Protein AF-A0A200JBS9-F1 (afdb_monomer_lite)

Secondary structure (DSSP, 8-state):
--EEEEEESS---STT-HHHHHHHHHS-TTSEEEEEEEE-GGGSPTT-THHHHHHHHHHHHHHHHHHTT--EEEEES-HHHHHHHHHHH---EEEEEEEE--SHHHHHHHHHHHHHHHHTT-EEEEEE-------

Organism: NCBI:txid1834192

Structure (mmCIF, N/CA/C/O backbone):
data_AF-A0A200JBS9-F1
#
_entry.id   AF-A0A200JBS9-F1
#
loop_
_atom_site.group_PDB
_atom_site.id
_atom_site.type_symbol
_atom_site.label_atom_id
_atom_site.label_alt_id
_atom_site.label_comp_id
_atom_site.label_asym_id
_atom_site.label_entity_id
_atom_site.label_seq_id
_atom_site.pdbx_PDB_ins_code
_atom_site.Cartn_x
_atom_site.Cartn_y
_atom_site.Cartn_z
_atom_site.occupancy
_atom_site.B_iso_or_equiv
_atom_site.auth_seq_id
_atom_site.auth_comp_id
_atom_site.auth_asym_id
_atom_site.auth_atom_id
_atom_site.pdbx_PDB_model_num
ATOM 1 N N . MET A 1 1 ? -9.789 -3.977 18.388 1.00 62.03 1 MET A N 1
ATOM 2 C CA . MET A 1 1 ? -9.679 -2.725 17.613 1.00 62.03 1 MET A CA 1
ATOM 3 C C . MET A 1 1 ? -9.737 -3.117 16.149 1.00 62.03 1 MET A C 1
ATOM 5 O O . MET A 1 1 ? -9.215 -4.177 15.832 1.00 62.03 1 MET A O 1
ATOM 9 N N . SER A 1 2 ? -10.449 -2.369 15.305 1.00 83.19 2 SER A N 1
ATOM 10 C CA . SER A 1 2 ? -10.473 -2.656 13.863 1.00 83.19 2 SER A CA 1
ATOM 11 C C . SER A 1 2 ? -9.164 -2.177 13.242 1.00 83.19 2 SER A C 1
ATOM 13 O O . SER A 1 2 ? -8.608 -1.173 13.694 1.00 83.19 2 SER A O 1
ATOM 15 N N . LYS A 1 3 ? -8.662 -2.906 12.245 1.00 90.00 3 LYS A N 1
ATOM 16 C CA . LYS A 1 3 ? -7.445 -2.542 11.517 1.00 90.00 3 LYS A CA 1
ATOM 17 C C . LYS A 1 3 ? -7.786 -2.078 10.106 1.00 90.00 3 LYS A C 1
ATOM 19 O O . LYS A 1 3 ? -8.581 -2.720 9.410 1.00 90.00 3 LYS A O 1
ATOM 24 N N . THR A 1 4 ? -7.115 -1.022 9.668 1.00 93.69 4 THR A N 1
ATOM 25 C CA . THR A 1 4 ? -7.245 -0.476 8.317 1.00 93.69 4 THR A CA 1
ATOM 26 C C . THR A 1 4 ? -5.897 -0.529 7.613 1.00 93.69 4 THR A C 1
ATOM 28 O O . THR A 1 4 ? -4.865 -0.153 8.170 1.00 93.69 4 THR A O 1
ATOM 31 N N . ILE A 1 5 ? -5.894 -1.034 6.380 1.00 94.75 5 ILE A N 1
ATOM 32 C CA . ILE A 1 5 ? -4.679 -1.189 5.582 1.00 94.75 5 ILE A CA 1
ATOM 33 C C . ILE A 1 5 ? -4.557 -0.049 4.577 1.00 94.75 5 ILE A C 1
ATOM 35 O O . ILE A 1 5 ? -5.453 0.169 3.764 1.00 94.75 5 ILE A O 1
ATOM 39 N N . MET A 1 6 ? -3.398 0.601 4.556 1.00 95.19 6 MET A N 1
ATOM 40 C CA . MET A 1 6 ? -2.960 1.420 3.430 1.00 95.19 6 MET A CA 1
ATOM 41 C C . MET A 1 6 ? -2.037 0.603 2.528 1.00 95.19 6 MET A C 1
ATOM 43 O O . MET A 1 6 ? -0.985 0.142 2.972 1.00 95.19 6 MET A O 1
ATOM 47 N N . TRP A 1 7 ? -2.390 0.453 1.252 1.00 95.31 7 TRP A N 1
ATOM 48 C CA . TRP A 1 7 ? -1.610 -0.321 0.289 1.00 95.31 7 TRP A CA 1
ATOM 49 C C . TRP A 1 7 ? -0.876 0.570 -0.730 1.00 95.31 7 TRP A C 1
ATOM 51 O O . TRP A 1 7 ? -1.436 1.039 -1.725 1.00 95.31 7 TRP A O 1
ATOM 61 N N . PHE A 1 8 ? 0.425 0.754 -0.497 1.00 92.62 8 PHE A N 1
ATOM 62 C CA . PHE A 1 8 ? 1.381 1.434 -1.373 1.00 92.62 8 PHE A CA 1
ATOM 63 C C . PHE A 1 8 ? 2.052 0.470 -2.362 1.00 92.62 8 PHE A C 1
ATOM 65 O O . PHE A 1 8 ? 2.256 -0.710 -2.067 1.00 92.62 8 PHE A O 1
ATOM 72 N N . ARG A 1 9 ? 2.401 0.972 -3.561 1.00 86.81 9 ARG A N 1
ATOM 73 C CA . ARG A 1 9 ? 3.015 0.159 -4.642 1.00 86.81 9 ARG A CA 1
ATOM 74 C C . ARG A 1 9 ? 3.980 0.928 -5.554 1.00 86.81 9 ARG A C 1
ATOM 76 O O . ARG A 1 9 ? 4.980 0.374 -5.987 1.00 86.81 9 ARG A O 1
ATOM 83 N N . LYS A 1 10 ? 3.643 2.172 -5.922 1.00 76.12 10 LYS A N 1
ATOM 84 C CA . LYS A 1 10 ? 4.422 3.009 -6.862 1.00 76.12 10 LYS A CA 1
ATOM 85 C C . LYS A 1 10 ? 4.528 4.459 -6.401 1.00 76.12 10 LYS A C 1
ATOM 87 O O . LYS A 1 10 ? 5.613 5.022 -6.462 1.00 76.12 10 LYS A O 1
ATOM 92 N N . ASP A 1 11 ? 3.428 5.040 -5.920 1.00 70.50 11 ASP A N 1
ATOM 93 C CA . ASP A 1 11 ? 3.438 6.396 -5.370 1.00 70.50 11 ASP A CA 1
ATOM 94 C C . ASP A 1 11 ? 4.135 6.423 -4.015 1.00 70.50 11 ASP A C 1
ATOM 96 O O . ASP A 1 11 ? 3.561 6.080 -2.985 1.00 70.50 11 ASP A O 1
ATOM 100 N N . LEU A 1 12 ? 5.400 6.831 -4.054 1.00 78.12 12 LEU A N 1
ATOM 101 C CA . LEU A 1 12 ? 6.284 7.030 -2.907 1.00 78.12 12 LEU A CA 1
ATOM 102 C C . LEU A 1 12 ? 6.221 8.478 -2.395 1.00 78.12 12 LEU A C 1
ATOM 104 O O . LEU A 1 12 ? 7.210 9.028 -1.916 1.00 78.12 12 LEU A O 1
ATOM 108 N N . ARG A 1 13 ? 5.058 9.110 -2.553 1.00 79.62 13 ARG A N 1
ATOM 109 C CA . ARG A 1 13 ? 4.748 10.462 -2.086 1.00 79.62 13 ARG A CA 1
ATOM 110 C C . ARG A 1 13 ? 3.704 10.326 -0.992 1.00 79.62 13 ARG A C 1
ATOM 112 O O . ARG A 1 13 ? 2.742 9.586 -1.177 1.00 79.62 13 ARG A O 1
ATOM 119 N N . LEU A 1 14 ? 3.915 10.992 0.138 1.00 77.25 14 LEU A N 1
ATOM 120 C CA . LEU A 1 14 ? 2.973 10.948 1.254 1.00 77.25 14 LEU A CA 1
ATOM 121 C C . LEU A 1 14 ? 1.981 12.111 1.205 1.00 77.25 14 LEU A C 1
ATOM 123 O O . LEU A 1 14 ? 0.784 11.900 1.365 1.00 77.25 14 LEU A O 1
ATOM 127 N N . ASP A 1 15 ? 2.489 13.316 0.939 1.00 74.75 15 ASP A N 1
ATOM 128 C CA . ASP A 1 15 ? 1.711 14.562 0.986 1.00 74.75 15 ASP A CA 1
ATOM 129 C C . ASP A 1 15 ? 0.806 14.763 -0.243 1.00 74.75 15 ASP A C 1
ATOM 131 O O . ASP A 1 15 ? -0.094 15.593 -0.227 1.00 74.75 15 ASP A O 1
ATOM 135 N N . ASP A 1 16 ? 1.031 13.980 -1.298 1.00 81.94 16 ASP A N 1
ATOM 136 C CA . ASP A 1 16 ? 0.274 14.003 -2.553 1.00 81.94 16 ASP A CA 1
ATOM 137 C C . ASP A 1 16 ? -0.221 12.588 -2.881 1.00 81.94 16 ASP A C 1
ATOM 139 O O . ASP A 1 16 ? 0.082 12.007 -3.920 1.00 81.94 16 ASP A O 1
ATOM 143 N N . ASN A 1 17 ? -0.880 11.965 -1.901 1.00 86.19 17 ASN A N 1
ATOM 144 C CA . ASN A 1 17 ? -1.440 10.627 -2.031 1.00 86.19 17 ASN A CA 1
ATOM 145 C C . ASN A 1 17 ? -2.907 10.642 -1.623 1.00 86.19 17 ASN A C 1
ATOM 147 O O . ASN A 1 17 ? -3.235 10.588 -0.438 1.00 86.19 17 ASN A O 1
ATOM 151 N N . THR A 1 18 ? -3.791 10.709 -2.619 1.00 90.38 18 THR A N 1
ATOM 152 C CA . THR A 1 18 ? -5.235 10.840 -2.402 1.00 90.38 18 THR A CA 1
ATOM 153 C C . THR A 1 18 ? -5.791 9.742 -1.499 1.00 90.38 18 THR A C 1
ATOM 155 O O . THR A 1 18 ? -6.522 10.048 -0.564 1.00 90.38 18 THR A O 1
ATOM 158 N N . ALA A 1 19 ? -5.420 8.475 -1.712 1.00 91.50 19 ALA A N 1
ATOM 159 C CA . ALA A 1 19 ? -5.890 7.384 -0.863 1.00 91.50 19 ALA A CA 1
ATOM 160 C C . ALA A 1 19 ? -5.387 7.489 0.579 1.00 91.50 19 ALA A C 1
ATOM 162 O O . ALA A 1 19 ? -6.144 7.185 1.496 1.00 91.50 19 ALA A O 1
ATOM 163 N N . PHE A 1 20 ? -4.147 7.936 0.791 1.00 91.00 20 PHE A N 1
ATOM 164 C CA . PHE A 1 20 ? -3.615 8.129 2.137 1.00 91.00 20 PHE A CA 1
ATOM 165 C C . PHE A 1 20 ? -4.284 9.303 2.860 1.00 91.00 20 PHE A C 1
ATOM 167 O O . PHE A 1 20 ? -4.652 9.173 4.022 1.00 91.00 20 PHE A O 1
ATOM 174 N N . ILE A 1 21 ? -4.506 10.422 2.165 1.00 90.25 21 ILE A N 1
ATOM 175 C CA . ILE A 1 21 ? -5.230 11.582 2.705 1.00 90.25 21 ILE A CA 1
ATOM 176 C C . ILE A 1 21 ? -6.654 11.172 3.097 1.00 90.25 21 ILE A C 1
ATOM 178 O O . ILE A 1 21 ? -7.070 11.391 4.230 1.00 90.25 21 ILE A O 1
ATOM 182 N N . GLN A 1 22 ? -7.368 10.493 2.195 1.00 91.75 22 GLN A N 1
ATOM 183 C CA . GLN A 1 22 ? -8.717 9.993 2.463 1.00 91.75 22 GLN A CA 1
ATOM 184 C C . GLN A 1 22 ? -8.744 8.977 3.606 1.00 91.75 22 GLN A C 1
ATOM 186 O O . GLN A 1 22 ? -9.674 8.984 4.407 1.00 91.75 22 GLN A O 1
ATOM 191 N N . LEU A 1 23 ? -7.717 8.134 3.727 1.00 92.00 23 LEU A N 1
ATOM 192 C CA . LEU A 1 23 ? -7.576 7.235 4.866 1.00 92.00 23 LEU A CA 1
ATOM 193 C C . LEU A 1 23 ? -7.474 8.020 6.174 1.00 92.00 23 LEU A C 1
ATOM 195 O O . LEU A 1 23 ? -8.193 7.699 7.114 1.00 92.00 23 LEU A O 1
ATOM 199 N N . LEU A 1 24 ? -6.615 9.039 6.248 1.00 89.00 24 LEU A N 1
ATOM 200 C CA . LEU A 1 24 ? -6.438 9.832 7.469 1.00 89.00 24 LEU A CA 1
ATOM 201 C C . LEU A 1 24 ? -7.711 10.599 7.855 1.00 89.00 24 LEU A C 1
ATOM 203 O O . LEU A 1 24 ? -7.972 10.779 9.040 1.00 89.00 24 LEU A O 1
ATOM 207 N N . GLU A 1 25 ? -8.508 11.024 6.874 1.00 88.56 25 GLU A N 1
ATOM 208 C CA . GLU A 1 25 ? -9.784 11.715 7.100 1.00 88.56 25 GLU A CA 1
ATOM 209 C C . GLU A 1 25 ? -10.911 10.773 7.552 1.00 88.56 25 GLU A C 1
ATOM 211 O O . GLU A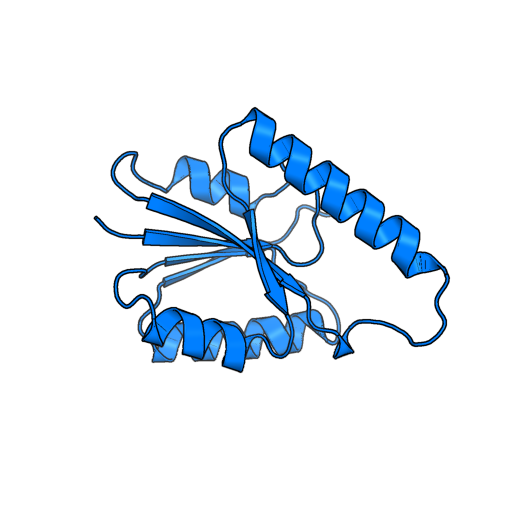 1 25 ? -11.771 11.171 8.337 1.00 88.56 25 GLU A O 1
ATOM 216 N N . GLN A 1 26 ? -10.932 9.536 7.047 1.00 87.50 26 GLN A N 1
ATOM 217 C CA . GLN A 1 26 ? -12.034 8.590 7.264 1.00 87.50 26 GLN A CA 1
ATOM 218 C C . GLN A 1 26 ? -11.780 7.599 8.407 1.00 87.50 26 GLN A C 1
ATOM 220 O O . GLN A 1 26 ? -12.727 6.999 8.916 1.00 87.50 26 GLN A O 1
ATOM 225 N N . THR A 1 27 ? -10.524 7.407 8.807 1.00 84.88 27 THR A N 1
ATOM 226 C CA . THR A 1 27 ? -10.151 6.442 9.847 1.00 84.88 27 THR A CA 1
ATOM 227 C C . THR A 1 27 ? -10.342 7.059 11.230 1.00 84.88 27 THR A C 1
ATOM 229 O O . THR A 1 27 ? -9.797 8.118 11.537 1.00 84.88 27 THR A O 1
ATOM 232 N N . ALA A 1 28 ? -11.104 6.390 12.096 1.00 80.38 28 ALA A N 1
ATOM 233 C CA . ALA A 1 28 ? -11.260 6.827 13.479 1.00 80.38 28 ALA A CA 1
ATOM 234 C C . ALA A 1 28 ? -9.943 6.671 14.259 1.00 80.38 28 ALA A C 1
ATOM 236 O O . ALA A 1 28 ? -9.202 5.716 14.051 1.00 80.38 28 ALA A O 1
ATOM 237 N N . ALA A 1 29 ? -9.695 7.539 15.246 1.00 78.31 29 ALA A N 1
ATOM 238 C CA . ALA A 1 29 ? -8.494 7.473 16.093 1.00 78.31 29 ALA A CA 1
ATOM 239 C C . ALA A 1 29 ? -8.342 6.153 16.887 1.00 78.31 29 ALA A C 1
ATOM 241 O O . ALA A 1 29 ? -7.292 5.892 17.468 1.00 78.31 29 ALA A O 1
ATOM 242 N N . THR A 1 30 ? -9.397 5.338 16.952 1.00 80.56 30 THR A N 1
ATOM 243 C CA . THR A 1 30 ? -9.425 4.025 17.611 1.00 80.56 30 THR A CA 1
ATOM 244 C C . THR A 1 30 ? -9.072 2.861 16.683 1.00 80.56 30 THR A C 1
ATOM 246 O O . THR A 1 30 ? -8.980 1.722 17.152 1.00 80.56 30 THR A O 1
ATOM 249 N N . GLU A 1 31 ? -8.911 3.112 15.383 1.00 82.81 31 GLU A N 1
ATOM 250 C CA . GLU A 1 31 ? -8.479 2.113 14.413 1.00 82.81 31 GLU A CA 1
ATOM 251 C C . GLU A 1 31 ? -6.961 2.110 14.270 1.00 82.81 31 GLU A C 1
ATOM 253 O O . GLU A 1 31 ? -6.304 3.149 14.236 1.00 82.81 31 GLU A O 1
ATOM 258 N N . GLU A 1 32 ? -6.398 0.911 14.169 1.00 87.69 32 GLU A N 1
ATOM 259 C CA . GLU A 1 32 ? -4.969 0.741 13.949 1.00 87.69 32 GLU A CA 1
ATOM 260 C C . GLU A 1 32 ? -4.675 0.778 12.444 1.00 87.69 32 GLU A C 1
ATOM 262 O O . GLU A 1 32 ? -5.236 0.005 11.660 1.00 87.69 32 GLU A O 1
ATOM 267 N N . LEU A 1 33 ? -3.781 1.683 12.046 1.00 89.75 33 LEU A N 1
ATOM 268 C CA . LEU A 1 33 ? -3.349 1.854 10.666 1.00 89.75 33 LEU A CA 1
ATOM 269 C C . LEU A 1 33 ? -2.127 0.983 10.364 1.00 89.75 33 LEU A C 1
ATOM 271 O O . LEU A 1 33 ? -1.067 1.155 10.963 1.00 89.75 33 LEU A O 1
ATOM 275 N N . ILE A 1 34 ? -2.250 0.110 9.365 1.00 91.44 34 ILE A N 1
ATOM 276 C CA . ILE A 1 34 ? -1.139 -0.684 8.837 1.00 91.44 34 ILE A CA 1
ATOM 277 C C . ILE A 1 34 ? -0.785 -0.191 7.436 1.00 91.44 34 ILE A C 1
ATOM 279 O O . ILE A 1 34 ? -1.525 -0.413 6.476 1.00 91.44 34 ILE A O 1
ATOM 283 N N . CYS A 1 35 ? 0.383 0.431 7.293 1.00 93.50 35 CYS A N 1
ATOM 284 C CA . CYS A 1 35 ? 0.914 0.806 5.987 1.00 93.50 35 CYS A CA 1
ATOM 285 C C . CYS A 1 35 ? 1.751 -0.329 5.398 1.00 93.50 35 CYS A C 1
ATOM 287 O O . CYS A 1 35 ? 2.715 -0.798 6.003 1.00 93.50 35 CYS A O 1
ATOM 289 N N . ILE A 1 36 ? 1.401 -0.750 4.185 1.00 94.75 36 ILE A N 1
ATOM 290 C CA . ILE A 1 36 ? 2.052 -1.842 3.465 1.00 94.75 36 ILE A CA 1
ATOM 291 C C . ILE A 1 36 ? 2.548 -1.334 2.121 1.00 94.75 36 ILE A C 1
ATOM 293 O O . ILE A 1 36 ? 1.767 -0.857 1.302 1.00 94.75 36 ILE A O 1
ATOM 297 N N . PHE A 1 37 ? 3.838 -1.504 1.857 1.00 94.00 37 PHE A N 1
ATOM 298 C CA . PHE A 1 37 ? 4.410 -1.409 0.526 1.00 94.00 37 PHE A CA 1
ATOM 299 C C . PHE A 1 37 ? 4.506 -2.809 -0.086 1.00 94.00 37 PHE A C 1
ATOM 301 O O . PHE A 1 37 ? 5.303 -3.636 0.357 1.00 94.00 37 PHE A O 1
ATOM 308 N N . GLN A 1 38 ? 3.692 -3.090 -1.102 1.00 93.31 38 GLN A N 1
ATOM 309 C CA . GLN A 1 38 ? 3.730 -4.372 -1.805 1.00 93.31 38 GLN A CA 1
ATOM 310 C C . GLN A 1 38 ? 4.515 -4.228 -3.103 1.00 93.31 38 GLN A C 1
ATOM 312 O O . GLN A 1 38 ? 4.191 -3.391 -3.949 1.00 93.31 38 GLN A O 1
ATOM 317 N N . LEU A 1 39 ? 5.517 -5.083 -3.264 1.00 90.38 39 LEU A N 1
ATOM 318 C CA . LEU A 1 39 ? 6.387 -5.114 -4.418 1.00 90.38 39 LEU A CA 1
ATOM 319 C C . LEU A 1 39 ? 6.194 -6.412 -5.197 1.00 90.38 39 LEU A C 1
ATOM 321 O O . LEU A 1 39 ? 6.522 -7.493 -4.712 1.00 90.38 39 LEU A O 1
ATOM 325 N N . ASN A 1 40 ? 5.704 -6.302 -6.430 1.00 87.88 40 ASN A N 1
ATOM 326 C CA . ASN A 1 40 ? 5.588 -7.448 -7.319 1.00 87.88 40 ASN A CA 1
ATOM 327 C C . ASN A 1 40 ? 6.767 -7.475 -8.308 1.00 87.88 40 ASN A C 1
ATOM 329 O O . ASN A 1 40 ? 6.865 -6.579 -9.153 1.00 87.88 40 ASN A O 1
ATOM 333 N N . PRO A 1 41 ? 7.644 -8.498 -8.257 1.00 82.25 41 PRO A N 1
ATOM 334 C CA . PRO A 1 41 ? 8.817 -8.554 -9.115 1.00 82.25 41 PRO A CA 1
ATOM 335 C C . PRO A 1 41 ? 8.491 -8.665 -10.607 1.00 82.25 41 PRO A C 1
ATOM 337 O O . PRO A 1 41 ? 9.278 -8.209 -11.431 1.00 82.25 41 PRO A O 1
ATOM 340 N N . ALA A 1 42 ? 7.311 -9.182 -10.970 1.00 79.38 42 ALA A N 1
ATOM 341 C CA . ALA A 1 42 ? 6.854 -9.247 -12.359 1.00 79.38 42 ALA A CA 1
ATOM 342 C C . ALA A 1 42 ? 6.639 -7.858 -12.992 1.00 79.38 42 ALA A C 1
ATOM 344 O O . ALA A 1 42 ? 6.424 -7.752 -14.198 1.00 79.38 42 ALA A O 1
ATOM 345 N N . GLN A 1 43 ? 6.673 -6.789 -12.189 1.00 74.44 43 GLN A N 1
ATOM 346 C CA . GLN A 1 43 ? 6.590 -5.407 -12.660 1.00 74.44 43 GLN A CA 1
ATOM 347 C C . GLN A 1 43 ? 7.949 -4.826 -13.060 1.00 74.44 43 GLN A C 1
ATOM 349 O O . GLN A 1 43 ? 7.980 -3.780 -13.709 1.00 74.44 43 GLN A O 1
ATOM 354 N N . PHE A 1 44 ? 9.056 -5.467 -12.676 1.00 75.62 44 PHE A N 1
ATOM 355 C CA . PHE A 1 44 ? 10.391 -5.008 -13.036 1.00 75.62 44 PHE A CA 1
ATOM 356 C C . PHE A 1 44 ? 10.805 -5.520 -14.408 1.00 75.62 44 PHE A C 1
ATOM 358 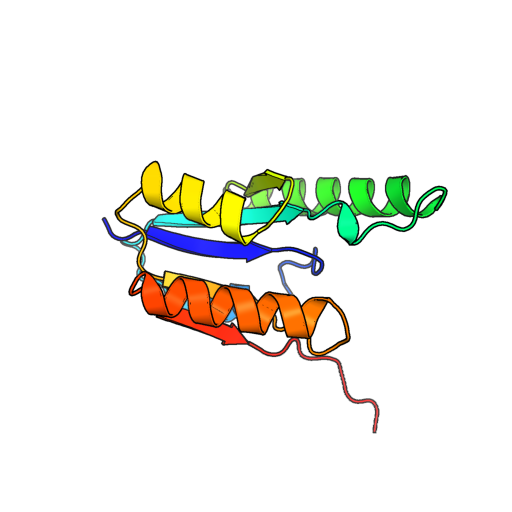O O . PHE A 1 44 ? 10.520 -6.652 -14.796 1.00 75.62 44 PHE A O 1
ATOM 365 N N . ILE A 1 45 ? 11.525 -4.666 -15.130 1.00 70.88 45 ILE A N 1
ATOM 366 C CA . ILE A 1 45 ? 12.155 -5.026 -16.394 1.00 70.88 45 ILE A CA 1
ATOM 367 C C . ILE A 1 45 ? 13.559 -5.548 -16.057 1.00 70.88 45 ILE A C 1
ATOM 369 O O . ILE A 1 45 ? 14.346 -4.802 -15.463 1.00 70.88 45 ILE A O 1
ATOM 373 N N . PRO A 1 46 ? 13.903 -6.800 -16.412 1.00 63.22 46 PRO A N 1
ATOM 374 C CA . PRO A 1 46 ? 15.250 -7.326 -16.210 1.00 63.22 46 PRO A CA 1
ATOM 375 C C . PRO A 1 46 ? 16.309 -6.408 -16.843 1.00 63.22 46 PRO A C 1
ATOM 377 O O . PRO A 1 46 ? 16.100 -5.890 -17.938 1.00 63.22 46 PRO A O 1
ATOM 380 N N . ASN A 1 47 ? 17.451 -6.226 -16.171 1.00 60.03 47 ASN A N 1
ATOM 381 C CA . ASN A 1 47 ? 18.589 -5.406 -16.625 1.00 60.03 47 ASN A CA 1
ATOM 382 C C . ASN A 1 47 ? 18.333 -3.891 -16.754 1.00 60.03 47 ASN A C 1
ATOM 384 O O . ASN A 1 47 ? 19.054 -3.201 -17.474 1.00 60.03 47 ASN A O 1
ATOM 388 N N . SER A 1 48 ? 17.342 -3.342 -16.046 1.00 65.56 48 SER A N 1
ATOM 389 C CA . SER A 1 48 ? 17.186 -1.890 -15.947 1.00 65.56 48 SER A CA 1
ATOM 390 C C . SER A 1 48 ? 18.063 -1.301 -14.835 1.00 65.56 48 SER A C 1
ATOM 392 O O . SER A 1 48 ? 17.934 -1.678 -13.672 1.00 65.56 48 SER A O 1
ATOM 394 N N . TYR A 1 49 ? 18.885 -0.300 -15.167 1.00 60.19 49 TYR A N 1
ATOM 395 C CA . TYR A 1 49 ? 19.609 0.538 -14.192 1.00 60.19 49 TYR A CA 1
ATOM 396 C C . TYR A 1 49 ? 18.676 1.334 -13.252 1.00 60.19 49 TYR A C 1
ATOM 398 O O . TYR A 1 49 ? 19.129 1.933 -12.281 1.00 60.19 49 TYR A O 1
ATOM 406 N N . ASN A 1 50 ? 17.361 1.331 -13.500 1.00 67.50 50 ASN A N 1
ATOM 407 C CA . ASN A 1 50 ? 16.382 2.103 -12.733 1.00 67.50 50 ASN A CA 1
ATOM 408 C C . ASN A 1 50 ? 16.055 1.513 -11.349 1.00 67.50 50 ASN A C 1
ATOM 410 O O . ASN A 1 50 ? 15.324 2.144 -10.583 1.00 67.50 50 ASN A O 1
ATOM 414 N N . HIS A 1 51 ? 16.563 0.325 -11.008 1.00 73.69 51 HIS A N 1
ATOM 415 C CA . HIS A 1 51 ? 16.287 -0.300 -9.711 1.00 73.69 51 HIS A CA 1
ATOM 416 C C . HIS A 1 51 ? 16.919 0.471 -8.546 1.00 73.69 51 HIS A C 1
ATOM 418 O O . HIS A 1 51 ? 16.255 0.668 -7.530 1.00 73.69 51 HIS A O 1
ATOM 424 N N . ASP A 1 52 ? 18.139 0.990 -8.704 1.00 78.25 52 ASP A N 1
ATOM 425 C CA . ASP A 1 52 ? 18.829 1.722 -7.632 1.00 78.25 52 ASP A CA 1
ATOM 426 C C . ASP A 1 52 ? 18.107 3.025 -7.276 1.00 78.25 52 ASP A C 1
ATOM 428 O O . ASP A 1 52 ? 17.909 3.339 -6.098 1.00 78.25 52 ASP A O 1
ATOM 432 N N . ALA A 1 53 ? 17.647 3.760 -8.294 1.00 81.06 53 ALA A N 1
ATOM 433 C CA . ALA A 1 53 ? 16.843 4.963 -8.107 1.00 81.06 53 ALA A CA 1
ATOM 434 C C . ALA A 1 53 ? 15.515 4.633 -7.410 1.00 81.06 53 ALA A C 1
ATOM 436 O O . ALA A 1 53 ? 15.152 5.287 -6.434 1.00 81.06 53 ALA A O 1
ATOM 437 N N . PHE A 1 54 ? 14.832 3.573 -7.851 1.00 84.06 54 PHE A N 1
ATOM 438 C CA . PHE A 1 54 ? 13.580 3.128 -7.245 1.00 84.06 54 PHE A CA 1
ATOM 439 C C . PHE A 1 54 ? 13.751 2.762 -5.764 1.00 84.06 54 PHE A C 1
ATOM 441 O O . PHE A 1 54 ? 13.031 3.287 -4.915 1.00 84.06 54 PHE A O 1
ATOM 448 N N . PHE A 1 55 ? 14.726 1.915 -5.420 1.00 85.38 55 PHE A N 1
ATOM 449 C CA 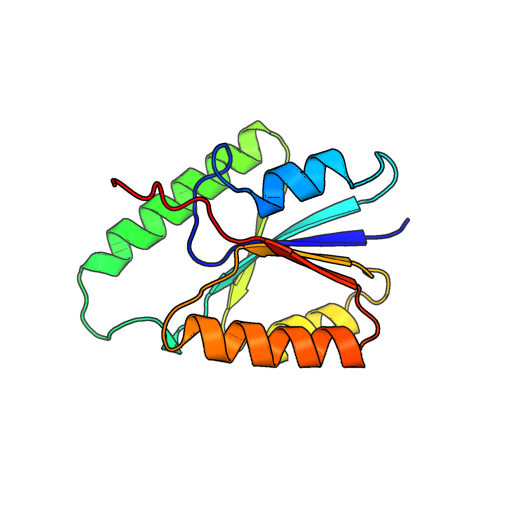. PHE A 1 55 ? 14.958 1.528 -4.026 1.00 85.38 55 PHE A CA 1
ATOM 450 C C . PHE A 1 55 ? 15.450 2.700 -3.167 1.00 85.38 55 PHE A C 1
ATOM 452 O O . PHE A 1 55 ? 15.102 2.777 -1.986 1.00 85.38 55 PHE A O 1
ATOM 459 N N . SER A 1 56 ? 16.176 3.657 -3.752 1.00 86.56 56 SER A N 1
ATOM 460 C CA . SER A 1 56 ? 16.522 4.914 -3.078 1.00 86.56 56 SER A CA 1
ATOM 461 C C . SER A 1 56 ? 15.275 5.738 -2.745 1.00 86.56 56 SER A C 1
ATOM 463 O O . SER A 1 56 ? 15.149 6.226 -1.621 1.00 86.56 56 SER A O 1
ATOM 465 N N . SER A 1 57 ? 14.310 5.831 -3.666 1.00 87.62 57 SER A N 1
ATOM 466 C CA . SER A 1 57 ? 13.016 6.472 -3.404 1.00 87.62 57 SER A CA 1
ATOM 467 C C . SER A 1 57 ? 12.212 5.731 -2.332 1.00 87.62 57 SER A C 1
ATOM 469 O O . SER A 1 57 ? 11.644 6.374 -1.453 1.00 87.62 57 SER A O 1
ATOM 471 N N . VAL A 1 58 ? 12.194 4.392 -2.345 1.00 88.19 58 VAL A N 1
ATOM 472 C CA . VAL A 1 58 ? 11.512 3.584 -1.313 1.00 88.19 58 VAL A CA 1
ATOM 473 C C . VAL A 1 58 ? 12.126 3.841 0.063 1.00 88.19 58 VAL A C 1
ATOM 475 O O . VAL A 1 58 ? 11.405 3.996 1.050 1.00 88.19 58 VAL A O 1
ATOM 478 N N . LYS A 1 59 ? 13.459 3.933 0.138 1.00 89.19 59 LYS A N 1
ATOM 479 C CA . LYS A 1 59 ? 14.168 4.276 1.373 1.00 89.19 59 LYS A CA 1
ATOM 480 C C . LYS A 1 59 ? 13.784 5.672 1.864 1.00 89.19 59 LYS A C 1
ATOM 482 O O . LYS A 1 59 ? 13.439 5.814 3.032 1.00 89.19 59 LYS A O 1
ATOM 487 N N . ALA A 1 60 ? 13.794 6.677 0.988 1.00 89.81 60 ALA A N 1
ATOM 488 C CA . ALA A 1 60 ? 13.388 8.036 1.345 1.00 89.81 60 ALA A CA 1
ATOM 489 C C . ALA A 1 60 ? 11.938 8.086 1.856 1.00 89.81 60 ALA A C 1
ATOM 491 O O . ALA A 1 60 ? 11.663 8.712 2.877 1.00 89.81 60 ALA A O 1
ATOM 492 N N . PHE A 1 61 ? 11.030 7.363 1.199 1.00 90.12 61 PHE A N 1
ATOM 493 C CA . PHE A 1 61 ? 9.631 7.260 1.606 1.00 90.12 61 PHE A CA 1
ATOM 494 C C . PHE A 1 61 ? 9.462 6.609 2.985 1.00 90.12 61 PHE A C 1
ATOM 496 O O . PHE A 1 61 ? 8.718 7.110 3.827 1.00 90.12 61 PHE A O 1
ATOM 503 N N . ARG A 1 62 ? 10.203 5.529 3.263 1.00 90.62 62 ARG A N 1
ATOM 504 C CA . ARG A 1 62 ? 10.216 4.903 4.591 1.00 90.62 62 ARG A CA 1
ATOM 505 C C . ARG A 1 62 ? 10.680 5.878 5.673 1.00 90.62 62 ARG A C 1
ATOM 507 O O . ARG A 1 62 ? 10.085 5.902 6.746 1.00 90.62 62 ARG A O 1
ATOM 514 N N . GLU A 1 63 ? 11.721 6.667 5.412 1.00 90.69 63 GLU A N 1
ATOM 515 C CA . GLU A 1 63 ? 12.189 7.663 6.382 1.00 90.69 63 GLU A CA 1
ATOM 516 C C . GLU A 1 63 ? 11.140 8.763 6.617 1.00 90.69 63 GLU A C 1
ATOM 518 O O . GLU A 1 63 ? 10.925 9.140 7.765 1.00 90.69 63 GLU A O 1
ATOM 523 N N . GLN A 1 64 ? 10.414 9.211 5.584 1.00 90.50 64 GLN A N 1
ATOM 524 C CA . GLN A 1 64 ? 9.305 10.170 5.742 1.00 90.50 64 GLN A CA 1
ATOM 525 C C . GLN A 1 64 ? 8.154 9.624 6.598 1.00 90.50 64 GLN A C 1
ATOM 527 O O . GLN A 1 64 ? 7.578 10.351 7.401 1.00 90.50 64 GLN A O 1
ATOM 532 N N . LEU A 1 65 ? 7.804 8.345 6.444 1.00 88.38 65 LEU A N 1
ATOM 533 C CA . LEU A 1 65 ? 6.797 7.708 7.297 1.00 88.38 65 LEU A CA 1
ATOM 534 C C . LEU A 1 65 ? 7.293 7.567 8.739 1.00 88.38 65 LEU A C 1
ATOM 536 O O . LEU A 1 65 ? 6.546 7.823 9.683 1.00 88.38 65 LEU A O 1
ATOM 540 N N . LYS A 1 66 ? 8.576 7.237 8.914 1.00 89.00 66 LYS A N 1
ATOM 541 C CA . LYS A 1 66 ? 9.202 7.087 10.228 1.00 89.00 66 LYS A CA 1
ATOM 542 C C . LYS A 1 66 ? 9.231 8.395 11.023 1.00 89.00 66 LYS A C 1
ATOM 544 O O . LYS A 1 66 ? 9.009 8.348 12.228 1.00 89.00 66 LYS A O 1
ATOM 549 N N . THR A 1 67 ? 9.460 9.550 10.389 1.00 89.31 67 THR A N 1
ATOM 550 C CA . THR A 1 67 ? 9.399 10.852 11.089 1.00 89.31 67 THR A CA 1
ATOM 551 C C . THR A 1 67 ? 7.999 11.197 11.594 1.00 89.31 67 THR A C 1
ATOM 553 O O . THR A 1 67 ? 7.868 12.007 12.505 1.00 89.31 67 THR A O 1
ATOM 556 N N . LYS A 1 68 ? 6.965 10.571 11.025 1.00 84.94 68 LYS A N 1
ATOM 557 C CA . LYS A 1 68 ? 5.561 10.684 11.437 1.00 84.94 68 LYS A CA 1
ATOM 558 C C . LYS A 1 68 ? 5.105 9.510 12.317 1.00 84.94 68 LYS A C 1
ATOM 560 O O . LYS A 1 68 ? 3.912 9.368 12.545 1.00 84.94 68 LYS A O 1
ATOM 565 N N . GLU A 1 69 ? 6.037 8.663 12.766 1.00 87.31 69 GLU A N 1
ATOM 566 C CA . GLU A 1 69 ? 5.781 7.464 13.581 1.00 87.31 69 GLU A CA 1
ATOM 567 C C . GLU A 1 69 ? 4.836 6.439 12.926 1.00 87.31 69 GLU A C 1
ATOM 569 O O . GLU A 1 69 ? 4.228 5.610 13.598 1.00 87.31 69 GLU A O 1
ATOM 574 N N . ILE A 1 70 ? 4.750 6.447 11.592 1.00 86.94 70 ILE A N 1
ATOM 575 C CA . ILE A 1 70 ? 3.930 5.499 10.837 1.00 86.94 70 ILE A CA 1
ATOM 576 C C . ILE A 1 70 ? 4.804 4.305 10.419 1.00 86.94 70 ILE A C 1
ATOM 578 O O . ILE A 1 70 ? 5.760 4.479 9.652 1.00 86.94 70 ILE A O 1
ATOM 582 N N . PRO A 1 71 ? 4.508 3.075 10.877 1.00 86.44 71 PRO A N 1
ATOM 583 C CA . PRO A 1 71 ? 5.258 1.894 10.468 1.00 86.44 71 PRO A CA 1
ATOM 584 C C . PRO A 1 71 ? 4.940 1.518 9.016 1.00 86.44 71 PRO A C 1
ATOM 586 O O . PRO A 1 71 ? 3.779 1.474 8.625 1.00 86.44 71 PRO A O 1
ATOM 589 N N . LEU A 1 72 ? 5.971 1.203 8.221 1.00 91.25 72 LEU A N 1
ATOM 590 C CA . LEU A 1 72 ? 5.828 0.672 6.860 1.00 91.25 72 LEU A CA 1
ATOM 591 C C . LEU A 1 72 ? 6.295 -0.785 6.802 1.00 91.25 72 LEU A C 1
ATOM 593 O O . LEU A 1 72 ? 7.476 -1.073 7.017 1.00 91.25 72 LEU A O 1
ATOM 597 N N . HIS A 1 73 ? 5.381 -1.685 6.458 1.00 92.50 73 HIS A N 1
ATOM 598 C CA . HIS A 1 73 ? 5.655 -3.099 6.216 1.00 92.50 73 HIS A CA 1
ATOM 599 C C . HIS A 1 73 ? 5.876 -3.364 4.730 1.00 92.50 73 HIS A C 1
ATOM 601 O O . HIS A 1 73 ? 5.320 -2.674 3.880 1.00 92.50 73 HIS A O 1
ATOM 607 N N . PHE A 1 74 ? 6.668 -4.384 4.408 1.00 92.25 74 PHE A N 1
ATOM 608 C CA . PHE A 1 74 ? 6.972 -4.755 3.030 1.00 92.25 74 PHE A CA 1
ATOM 609 C C . PHE A 1 74 ? 6.439 -6.150 2.731 1.00 92.25 74 PHE A C 1
ATOM 611 O O . PHE A 1 74 ? 6.717 -7.086 3.475 1.00 92.25 74 PHE A O 1
ATOM 618 N N . LEU A 1 75 ? 5.706 -6.277 1.628 1.00 94.25 75 LEU A N 1
ATOM 619 C CA . LEU A 1 75 ? 5.286 -7.556 1.059 1.00 94.25 75 LEU A CA 1
ATOM 620 C C . LEU A 1 75 ? 5.944 -7.717 -0.310 1.00 94.25 75 LEU A C 1
ATOM 622 O O . LEU A 1 75 ? 6.023 -6.754 -1.073 1.00 94.25 75 LEU A O 1
ATOM 626 N N . TYR A 1 76 ? 6.416 -8.917 -0.630 1.00 92.50 76 TYR A N 1
ATOM 627 C CA . TYR A 1 76 ? 7.145 -9.194 -1.867 1.00 92.50 76 TYR A CA 1
ATOM 628 C C . TYR A 1 76 ? 6.539 -10.403 -2.579 1.00 92.50 76 TYR A C 1
ATOM 630 O O . TYR A 1 76 ? 6.287 -11.418 -1.944 1.00 92.50 76 TYR A O 1
ATOM 638 N N . GLY A 1 77 ? 6.288 -10.306 -3.886 1.00 92.06 77 GLY A N 1
ATOM 639 C CA . GLY A 1 77 ? 5.731 -11.407 -4.687 1.00 92.06 77 GLY A CA 1
ATOM 640 C C . GLY A 1 77 ? 4.356 -11.106 -5.286 1.00 92.06 77 GLY A C 1
ATOM 641 O O . GLY A 1 77 ? 4.069 -9.962 -5.655 1.00 92.06 77 GLY A O 1
ATOM 642 N N . ASP A 1 78 ? 3.505 -12.126 -5.416 1.00 93.12 78 ASP A N 1
ATOM 643 C CA . ASP A 1 78 ? 2.147 -11.956 -5.941 1.00 93.12 78 ASP A CA 1
ATOM 644 C C . ASP A 1 78 ? 1.242 -11.282 -4.893 1.00 93.12 78 ASP A C 1
ATOM 646 O O . ASP A 1 78 ? 1.257 -11.667 -3.722 1.00 93.12 78 ASP A O 1
ATOM 650 N N . PRO A 1 79 ? 0.479 -10.235 -5.250 1.00 94.38 79 PRO A N 1
ATOM 651 C CA . PRO A 1 79 ? -0.362 -9.536 -4.288 1.00 94.38 79 PRO A CA 1
ATOM 652 C C . PRO A 1 79 ? -1.490 -10.410 -3.724 1.00 94.38 79 PRO A C 1
ATOM 654 O O . PRO A 1 79 ? -1.815 -10.256 -2.554 1.00 94.38 79 PRO A O 1
ATOM 657 N N . GLU A 1 80 ? -2.084 -11.321 -4.498 1.00 95.12 80 GLU A N 1
ATOM 658 C CA . GLU A 1 80 ? -3.176 -12.159 -3.989 1.00 95.12 80 GLU A CA 1
ATOM 659 C C . GLU A 1 80 ? -2.663 -13.129 -2.924 1.00 95.12 80 GLU A C 1
ATOM 661 O O . GLU A 1 80 ? -3.264 -13.223 -1.856 1.00 95.12 80 GLU A O 1
ATOM 666 N N . GLU A 1 81 ? -1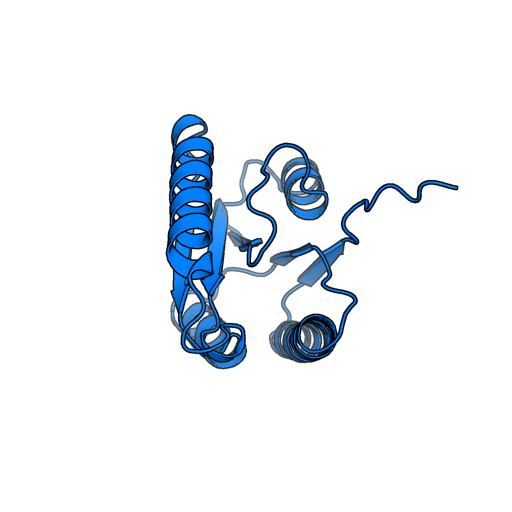.516 -13.769 -3.170 1.00 95.75 81 GLU A N 1
ATOM 667 C CA . GLU A 1 81 ? -0.845 -14.635 -2.190 1.00 95.75 81 GLU A CA 1
ATOM 668 C C . GLU A 1 81 ? -0.501 -13.855 -0.916 1.00 95.75 81 GLU A C 1
ATOM 670 O O . GLU A 1 81 ? -0.944 -14.212 0.176 1.00 95.75 81 GLU A O 1
ATOM 675 N N . ASN A 1 82 ? 0.178 -12.715 -1.072 1.00 95.62 82 ASN A N 1
ATOM 676 C CA . ASN A 1 82 ? 0.576 -11.836 0.028 1.00 95.62 82 ASN A CA 1
ATOM 677 C C . ASN A 1 82 ? -0.613 -11.401 0.906 1.00 95.62 82 ASN A C 1
ATOM 679 O O . ASN A 1 82 ? -0.551 -11.466 2.134 1.00 95.62 82 ASN A O 1
ATOM 683 N N . PHE A 1 83 ? -1.715 -10.948 0.297 1.00 95.81 83 PHE A N 1
ATOM 684 C CA . PHE A 1 83 ? -2.891 -10.514 1.054 1.00 95.81 83 PHE A CA 1
ATOM 685 C C . PHE A 1 83 ? -3.718 -11.685 1.604 1.00 95.81 83 PHE A C 1
ATOM 687 O O . PHE A 1 83 ? -4.384 -11.518 2.628 1.00 95.81 83 PHE A O 1
ATOM 694 N N . SER A 1 84 ? -3.667 -12.863 0.979 1.00 95.06 84 SER A N 1
ATOM 695 C CA . SER A 1 84 ? -4.263 -14.092 1.514 1.00 95.06 84 SER A CA 1
ATOM 696 C C . SER A 1 84 ? -3.536 -14.559 2.775 1.00 95.06 84 SER A C 1
ATOM 698 O O . SER A 1 84 ? -4.174 -14.837 3.795 1.00 95.06 84 SER A O 1
ATOM 700 N N . GLU A 1 85 ? -2.204 -14.574 2.750 1.00 94.69 85 GLU A N 1
ATOM 701 C CA . GLU A 1 85 ? -1.376 -14.858 3.926 1.00 94.69 85 GLU A CA 1
ATOM 702 C C . GLU A 1 85 ? -1.615 -13.826 5.027 1.00 94.69 85 GLU A C 1
ATOM 704 O O . GLU A 1 85 ? -1.866 -14.194 6.174 1.00 94.69 85 GLU A O 1
ATOM 709 N N . LEU A 1 86 ? -1.649 -12.537 4.675 1.00 93.38 86 LEU A N 1
ATOM 710 C CA . LEU A 1 86 ? -1.932 -11.472 5.633 1.00 93.38 86 LEU A CA 1
ATOM 711 C C . LEU A 1 86 ? -3.312 -11.630 6.282 1.00 93.38 86 LEU A C 1
ATOM 713 O O . LEU A 1 86 ? -3.437 -11.468 7.492 1.00 93.38 86 LEU A O 1
ATOM 717 N N . LYS A 1 87 ? -4.352 -11.966 5.508 1.00 92.44 87 LYS A N 1
ATOM 718 C CA . LYS A 1 87 ? -5.701 -12.207 6.048 1.00 92.44 87 LYS A CA 1
ATOM 719 C C . LYS A 1 87 ? -5.773 -13.466 6.911 1.00 92.44 87 LYS A C 1
ATOM 721 O O . LYS A 1 87 ? -6.610 -13.535 7.810 1.00 92.44 87 LYS A O 1
ATOM 726 N N . THR A 1 88 ? -4.905 -14.440 6.651 1.00 92.38 88 THR A N 1
ATOM 727 C CA . THR A 1 88 ? -4.778 -15.663 7.454 1.00 92.38 88 THR A CA 1
ATOM 728 C C . THR A 1 88 ? -4.056 -15.390 8.772 1.00 92.38 88 THR A C 1
ATOM 730 O O . THR A 1 88 ? -4.496 -15.865 9.811 1.00 92.38 88 THR A O 1
ATOM 733 N N . ALA A 1 89 ? -2.984 -14.597 8.752 1.00 90.12 89 ALA A N 1
ATOM 734 C CA . ALA A 1 89 ? -2.232 -14.226 9.949 1.00 90.12 89 ALA A CA 1
ATOM 735 C C . ALA A 1 89 ? -2.983 -13.207 10.826 1.00 90.12 89 ALA A C 1
ATOM 737 O O . ALA A 1 89 ? -2.914 -13.270 12.052 1.00 90.12 89 ALA A O 1
ATOM 738 N N . PHE A 1 90 ? -3.719 -12.284 10.201 1.00 88.00 90 PHE A N 1
ATOM 739 C CA . PHE A 1 90 ? -4.466 -11.218 10.864 1.00 88.00 90 PHE A CA 1
ATOM 740 C C . PHE A 1 90 ? -5.897 -11.167 10.330 1.00 88.00 90 PHE A C 1
ATOM 742 O O . PHE A 1 90 ? -6.163 -10.702 9.221 1.00 88.00 90 PHE A O 1
ATOM 749 N N . HIS A 1 91 ? -6.851 -11.631 11.133 1.00 84.56 91 HIS A N 1
ATOM 750 C CA . HIS A 1 91 ? -8.246 -11.720 10.702 1.00 84.56 91 HIS A CA 1
ATOM 751 C C . HIS A 1 91 ? -9.036 -10.413 10.856 1.00 84.56 91 HIS A C 1
ATOM 753 O O . HIS A 1 91 ? -10.092 -10.267 10.236 1.00 84.56 91 HIS A O 1
ATOM 759 N N . ASP A 1 92 ? -8.547 -9.458 11.646 1.00 88.38 92 ASP A N 1
ATOM 760 C CA . ASP A 1 92 ? -9.324 -8.330 12.166 1.00 88.38 92 ASP A CA 1
ATOM 761 C C . ASP A 1 92 ? -9.234 -7.030 11.353 1.00 88.38 92 ASP A C 1
ATOM 763 O O . ASP A 1 92 ? -9.860 -6.037 11.722 1.00 88.38 92 ASP A O 1
ATOM 767 N N . TRP A 1 93 ? -8.536 -7.033 10.214 1.00 91.25 93 TRP A N 1
ATOM 768 C CA . TRP A 1 93 ? -8.608 -5.923 9.264 1.00 91.25 93 TRP A CA 1
ATOM 769 C C . TRP A 1 93 ? -9.786 -6.085 8.305 1.00 91.25 93 TRP A C 1
ATOM 771 O O . TRP A 1 93 ? -10.026 -7.167 7.752 1.00 91.25 93 TRP A O 1
ATOM 781 N N . GLN A 1 94 ? -10.540 -5.005 8.126 1.00 91.25 94 GLN A N 1
ATOM 782 C CA . GLN A 1 94 ? -11.792 -5.011 7.363 1.00 91.25 94 GLN A CA 1
ATOM 783 C C . GLN A 1 94 ? -11.810 -3.978 6.246 1.00 91.25 94 GLN A C 1
ATOM 785 O O . GLN A 1 94 ? -12.710 -4.020 5.414 1.00 91.25 94 GLN A O 1
ATOM 790 N N . THR A 1 95 ? -10.804 -3.110 6.182 1.00 94.56 95 THR A N 1
ATOM 791 C CA . THR A 1 95 ? -10.782 -1.986 5.253 1.00 94.56 95 THR A CA 1
ATOM 792 C C . THR A 1 95 ? -9.411 -1.865 4.607 1.00 94.56 95 THR A C 1
ATOM 794 O O . THR A 1 95 ? -8.384 -2.040 5.267 1.00 94.56 95 THR A O 1
ATOM 797 N N . ILE A 1 96 ? -9.389 -1.570 3.308 1.00 96.31 96 ILE A N 1
ATOM 798 C CA . ILE A 1 96 ? -8.165 -1.304 2.555 1.00 96.31 96 ILE A CA 1
ATOM 799 C C . ILE A 1 96 ? -8.303 -0.068 1.674 1.00 96.31 96 ILE A C 1
ATOM 801 O O . ILE A 1 96 ? -9.297 0.098 0.968 1.00 96.31 96 ILE A O 1
ATOM 805 N N . PHE A 1 97 ? -7.265 0.761 1.688 1.00 95.88 97 PHE A N 1
ATOM 806 C CA . PHE A 1 97 ? -7.133 1.970 0.889 1.00 95.88 97 PHE A CA 1
ATOM 807 C C . PHE A 1 97 ? -5.989 1.832 -0.106 1.00 95.88 97 PHE A C 1
ATOM 809 O O . PHE A 1 97 ? -4.914 1.333 0.237 1.00 95.88 97 PHE A O 1
ATOM 816 N N . PHE A 1 98 ? -6.201 2.291 -1.339 1.00 94.94 98 PHE A N 1
ATOM 817 C CA . PHE A 1 98 ? -5.132 2.396 -2.328 1.00 94.94 98 PHE A CA 1
ATOM 818 C C . PHE A 1 98 ? -5.447 3.380 -3.460 1.00 94.94 98 PHE A C 1
ATOM 820 O O . PHE A 1 98 ? -6.602 3.575 -3.832 1.00 94.94 98 PHE A O 1
ATOM 827 N N . ASN A 1 99 ? -4.412 3.956 -4.076 1.00 92.75 99 ASN A N 1
ATOM 828 C CA . ASN A 1 99 ? -4.575 4.708 -5.327 1.00 92.75 99 ASN A CA 1
ATOM 829 C C . ASN A 1 99 ? -4.825 3.743 -6.500 1.00 92.75 99 ASN A C 1
ATOM 831 O O . ASN A 1 99 ? -4.224 2.679 -6.535 1.00 92.75 99 ASN A O 1
ATOM 835 N N . LYS A 1 100 ? -5.652 4.052 -7.488 1.00 91.25 100 LYS A N 1
ATOM 836 C CA . LYS A 1 100 ? -5.854 3.205 -8.672 1.00 91.25 100 LYS A CA 1
ATOM 837 C C . LYS A 1 100 ? -4.679 3.339 -9.634 1.00 91.25 100 LYS A C 1
ATOM 839 O O . LYS A 1 100 ? -4.171 4.433 -9.854 1.00 91.25 100 LYS A O 1
ATOM 844 N N . ASP A 1 101 ? -4.281 2.233 -10.251 1.00 86.81 101 ASP A N 1
ATOM 845 C CA . ASP A 1 101 ? -3.393 2.226 -11.412 1.00 86.81 101 ASP A CA 1
ATOM 846 C C . ASP A 1 101 ? -4.231 1.963 -12.672 1.00 86.81 101 ASP A C 1
ATOM 848 O O . ASP A 1 101 ? -4.606 0.834 -12.972 1.00 86.81 101 ASP A O 1
ATOM 852 N N . GLU A 1 102 ? -4.555 3.017 -13.421 1.00 80.56 102 GLU A N 1
ATOM 853 C CA . GLU A 1 102 ? -5.481 2.946 -14.563 1.00 80.56 102 GLU A CA 1
ATOM 854 C C . GLU A 1 102 ? -4.878 2.275 -15.814 1.00 80.56 102 GLU A C 1
ATOM 856 O O . GLU A 1 102 ? -5.560 2.095 -16.830 1.00 80.56 102 GLU A O 1
ATOM 861 N N . ARG A 1 103 ? -3.593 1.885 -15.785 1.00 80.81 103 ARG A N 1
ATOM 862 C CA . ARG A 1 103 ? -2.854 1.478 -16.990 1.00 80.81 103 ARG A CA 1
ATOM 863 C C . ARG A 1 103 ? -2.371 0.030 -16.937 1.00 80.81 103 ARG A C 1
ATOM 865 O O . ARG A 1 103 ? -1.802 -0.442 -15.954 1.00 80.81 103 ARG A O 1
ATOM 872 N N . GLY A 1 104 ? -2.540 -0.667 -18.064 1.00 86.06 104 GLY A N 1
ATOM 873 C CA . GLY A 1 104 ? -1.891 -1.946 -18.368 1.00 86.06 104 GLY A CA 1
ATOM 874 C C . GLY A 1 104 ? -1.990 -2.995 -17.254 1.00 86.06 104 GLY A C 1
ATOM 875 O O . GLY A 1 104 ? -3.082 -3.406 -16.860 1.00 86.06 104 GLY A O 1
ATOM 876 N N . PHE A 1 105 ? -0.827 -3.443 -16.770 1.00 84.81 105 PHE A N 1
ATOM 877 C CA . PHE A 1 105 ? -0.707 -4.432 -15.695 1.00 84.81 105 PHE A CA 1
ATOM 878 C C . PHE A 1 105 ? -1.358 -3.966 -14.383 1.00 84.81 105 PHE A C 1
ATOM 880 O O . PHE A 1 105 ? -1.996 -4.767 -13.702 1.00 84.81 105 PHE A O 1
ATOM 887 N N . GLY A 1 106 ? -1.236 -2.679 -14.047 1.00 87.62 106 GLY A N 1
ATOM 888 C CA . GLY A 1 106 ? -1.778 -2.115 -12.813 1.00 87.62 106 GLY A CA 1
ATOM 889 C C . GLY A 1 106 ? -3.297 -2.217 -12.742 1.00 87.62 106 GLY A C 1
ATOM 890 O O . GLY A 1 106 ? -3.822 -2.730 -11.759 1.00 87.62 106 GLY A O 1
ATOM 891 N N . ARG A 1 107 ? -3.989 -1.880 -13.836 1.00 89.50 107 ARG A N 1
ATOM 892 C CA . ARG A 1 107 ? -5.456 -1.966 -13.907 1.00 89.50 107 ARG A CA 1
ATOM 893 C C . ARG A 1 107 ? -5.962 -3.394 -13.730 1.00 89.50 107 ARG A C 1
ATOM 895 O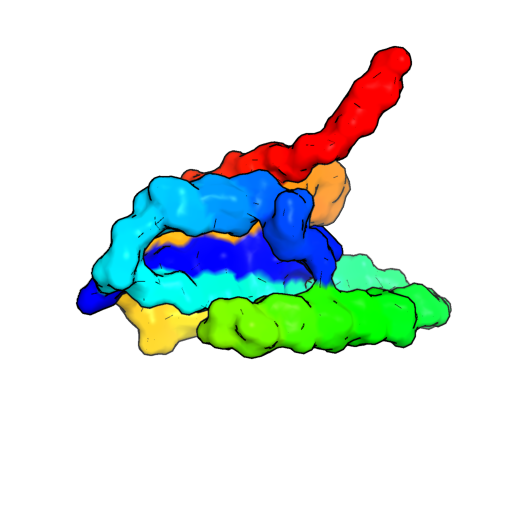 O . ARG A 1 107 ? -6.925 -3.630 -13.006 1.00 89.50 107 ARG A O 1
ATOM 902 N N . LYS A 1 108 ? -5.310 -4.361 -14.389 1.00 91.69 108 LYS A N 1
ATOM 903 C CA . LYS A 1 108 ? -5.664 -5.786 -14.270 1.00 91.69 108 LYS A CA 1
ATOM 904 C C . LYS A 1 108 ? -5.449 -6.298 -12.847 1.00 91.69 108 LYS A C 1
ATOM 906 O O . LYS A 1 108 ? -6.310 -7.000 -12.322 1.00 91.69 108 LYS A O 1
ATOM 911 N N . ARG A 1 109 ? -4.329 -5.922 -12.222 1.00 92.62 109 ARG A N 1
ATOM 912 C CA . ARG A 1 109 ? -4.040 -6.235 -10.819 1.00 92.62 109 ARG A CA 1
ATOM 913 C C . ARG A 1 109 ? -5.101 -5.640 -9.897 1.00 92.62 109 ARG A C 1
ATOM 915 O O . ARG A 1 109 ? -5.639 -6.364 -9.071 1.00 92.62 109 ARG A O 1
ATOM 922 N N . ASP A 1 110 ? -5.413 -4.356 -10.036 1.00 93.50 110 ASP A N 1
ATOM 923 C CA . ASP A 1 110 ? -6.340 -3.659 -9.140 1.00 93.50 110 ASP A CA 1
ATOM 924 C C . ASP A 1 110 ? -7.761 -4.223 -9.250 1.00 93.50 110 ASP A C 1
ATOM 926 O O . ASP A 1 110 ? -8.419 -4.415 -8.229 1.00 93.50 110 ASP A O 1
ATOM 930 N N . GLN A 1 111 ? -8.209 -4.584 -10.459 1.00 94.25 111 GLN A N 1
ATOM 931 C CA . GLN A 1 111 ? -9.475 -5.297 -10.655 1.00 94.25 111 GLN A CA 1
ATOM 932 C C . GLN A 1 111 ? -9.466 -6.655 -9.939 1.00 94.25 111 GLN A C 1
ATOM 934 O O . GLN A 1 111 ? -10.339 -6.924 -9.115 1.00 94.25 111 GLN A O 1
ATOM 939 N N . LYS A 1 112 ? -8.440 -7.479 -10.198 1.00 95.44 112 LYS A N 1
ATOM 940 C CA . LYS A 1 112 ? -8.279 -8.803 -9.580 1.00 95.44 112 LYS A CA 1
ATOM 941 C C . LYS A 1 112 ? -8.283 -8.715 -8.049 1.00 95.44 112 LYS A C 1
ATOM 943 O O . LYS A 1 112 ? -9.001 -9.460 -7.386 1.00 95.44 112 LYS A O 1
ATOM 948 N N . MET A 1 113 ? -7.520 -7.777 -7.493 1.00 96.44 113 MET A N 1
ATOM 949 C CA . MET A 1 113 ? -7.409 -7.586 -6.048 1.00 96.44 113 MET A CA 1
ATOM 950 C C . MET A 1 113 ? -8.689 -7.022 -5.435 1.00 96.44 113 MET A C 1
ATOM 952 O O . MET A 1 113 ? -9.089 -7.464 -4.364 1.00 96.44 113 MET A O 1
ATOM 956 N N . THR A 1 114 ? -9.387 -6.115 -6.122 1.00 96.56 114 THR A N 1
ATOM 957 C CA . THR A 1 114 ? -10.697 -5.622 -5.670 1.00 96.56 114 THR A CA 1
ATOM 958 C C . THR A 1 114 ? -11.699 -6.769 -5.538 1.00 96.56 114 THR A C 1
ATOM 960 O O . THR A 1 114 ? -12.427 -6.840 -4.547 1.00 96.56 114 THR A O 1
ATOM 963 N N . ASP A 1 115 ? -11.720 -7.690 -6.503 1.00 96.75 115 ASP A N 1
ATOM 964 C CA . ASP A 1 115 ? -12.604 -8.856 -6.463 1.00 96.75 115 ASP A CA 1
ATOM 965 C C . ASP A 1 115 ? -12.210 -9.833 -5.345 1.00 96.75 115 ASP A C 1
ATOM 967 O O . ASP A 1 115 ? -13.084 -10.356 -4.650 1.00 96.75 115 ASP A O 1
ATOM 971 N N . PHE A 1 116 ? -10.909 -10.038 -5.119 1.00 96.75 116 PHE A N 1
ATOM 972 C CA . PHE A 1 116 ? -10.396 -10.799 -3.977 1.00 96.75 116 PHE A CA 1
ATOM 973 C C . PHE A 1 116 ? -10.852 -10.193 -2.638 1.00 96.75 116 PHE A C 1
ATOM 975 O O . PHE A 1 116 ? -11.467 -10.889 -1.828 1.00 96.75 116 PHE A O 1
ATOM 982 N N . PHE A 1 117 ? -10.641 -8.892 -2.420 1.00 96.62 117 PHE A N 1
ATOM 983 C CA . PHE A 1 117 ? -11.017 -8.219 -1.172 1.00 96.62 117 PHE A CA 1
ATOM 984 C C . PHE A 1 117 ? -12.528 -8.279 -0.922 1.00 96.62 117 PHE A C 1
ATOM 986 O O . PHE A 1 117 ? -12.957 -8.610 0.183 1.00 96.62 117 PHE A O 1
ATOM 993 N N . LYS A 1 118 ? -13.349 -8.072 -1.960 1.00 95.25 118 LYS A N 1
ATOM 994 C CA . LYS A 1 118 ? -14.811 -8.204 -1.858 1.00 95.25 118 LYS A CA 1
ATOM 995 C C . LYS A 1 118 ? -15.243 -9.609 -1.438 1.00 95.25 118 LYS A C 1
ATOM 997 O O . LYS A 1 118 ? -16.103 -9.738 -0.569 1.00 95.25 118 LYS A O 1
ATOM 1002 N N . LYS A 1 119 ? -14.640 -10.664 -2.004 1.00 94.94 119 LYS A N 1
ATOM 1003 C CA . LYS A 1 119 ? -14.917 -12.061 -1.605 1.00 94.94 119 LYS A CA 1
ATOM 1004 C C . LYS A 1 119 ? -14.584 -12.314 -0.134 1.00 94.94 119 LYS A C 1
ATOM 1006 O O . LYS A 1 119 ? -15.316 -13.028 0.542 1.00 94.94 119 LYS A O 1
ATOM 1011 N N . GLN A 1 120 ? -13.525 -11.682 0.363 1.00 93.06 120 GLN A N 1
ATOM 1012 C CA . GLN A 1 120 ? -13.098 -11.738 1.762 1.00 93.06 120 GLN A CA 1
ATOM 1013 C C . GLN A 1 120 ? -13.872 -10.773 2.683 1.00 93.06 120 GLN A C 1
ATOM 1015 O O . GLN A 1 120 ? -13.531 -10.648 3.859 1.00 93.06 120 GLN A O 1
ATOM 1020 N N . LYS A 1 121 ? -14.917 -10.101 2.171 1.00 93.69 121 L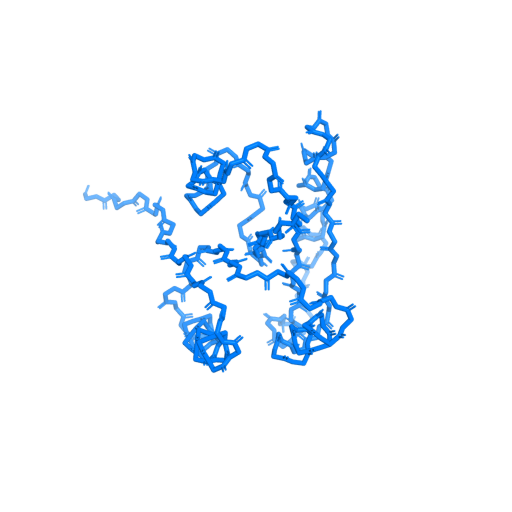YS A N 1
ATOM 1021 C CA . LYS A 1 121 ? -15.729 -9.097 2.885 1.00 93.69 121 LYS A CA 1
ATOM 1022 C C . LYS A 1 121 ? -14.904 -7.928 3.439 1.00 93.69 121 LYS A C 1
ATOM 1024 O O . LYS A 1 121 ? -15.221 -7.387 4.493 1.00 93.69 121 LYS A O 1
ATOM 1029 N N . ILE A 1 122 ? -13.854 -7.547 2.721 1.00 95.19 122 ILE A N 1
ATOM 1030 C CA . ILE A 1 122 ? -13.033 -6.374 3.012 1.00 95.19 122 ILE A CA 1
ATOM 1031 C C . ILE A 1 122 ? -13.594 -5.187 2.221 1.00 95.19 122 ILE A C 1
ATOM 1033 O O . ILE A 1 122 ? -13.819 -5.279 1.011 1.00 95.19 122 ILE A O 1
ATOM 1037 N N . GLN A 1 123 ? -13.811 -4.065 2.900 1.00 95.75 123 GLN A N 1
ATOM 1038 C CA . GLN A 1 123 ? -14.201 -2.799 2.300 1.00 95.75 123 GLN A CA 1
ATOM 1039 C C . GLN A 1 123 ? -13.024 -2.202 1.522 1.00 95.75 123 GLN A C 1
ATOM 1041 O O . GLN A 1 123 ? -11.936 -2.010 2.061 1.00 95.75 123 GLN A O 1
ATOM 1046 N N . VAL A 1 124 ? -13.250 -1.904 0.243 1.00 96.88 124 VAL A N 1
ATOM 1047 C CA . VAL A 1 124 ? -12.228 -1.360 -0.658 1.00 96.88 124 VAL A CA 1
ATOM 1048 C C . VAL A 1 124 ? -12.489 0.117 -0.915 1.00 96.88 124 VAL A C 1
ATOM 1050 O O . VAL A 1 124 ? -13.529 0.470 -1.471 1.00 96.88 124 VAL A O 1
ATOM 1053 N N . HIS A 1 125 ? -11.502 0.951 -0.600 1.00 96.00 125 HIS A N 1
ATOM 1054 C CA . HIS A 1 125 ? -11.472 2.373 -0.919 1.00 96.00 125 HIS A CA 1
ATOM 1055 C C . HIS A 1 125 ? -10.356 2.657 -1.924 1.00 96.00 125 HIS A C 1
ATOM 1057 O O . HIS A 1 125 ? -9.178 2.763 -1.582 1.00 96.00 125 HIS A O 1
ATOM 1063 N N . ALA A 1 126 ? -10.735 2.736 -3.197 1.00 93.38 126 ALA A N 1
ATOM 1064 C CA . ALA A 1 126 ? -9.804 2.935 -4.299 1.00 93.38 126 ALA A CA 1
ATOM 1065 C C . ALA A 1 126 ? -9.972 4.337 -4.900 1.00 93.38 126 ALA A C 1
ATOM 1067 O O . ALA A 1 126 ? -11.029 4.641 -5.462 1.00 93.38 126 ALA A O 1
ATOM 1068 N N . TYR A 1 127 ? -8.927 5.161 -4.843 1.00 91.69 127 TYR A N 1
ATOM 1069 C CA . TYR A 1 127 ? -8.964 6.562 -5.281 1.00 91.69 127 TYR A CA 1
ATOM 1070 C C . TYR A 1 127 ? -8.112 6.778 -6.520 1.00 91.69 127 TYR A C 1
ATOM 1072 O O . TYR A 1 127 ? -7.063 6.170 -6.663 1.00 91.69 127 TYR A O 1
ATOM 1080 N N . GLN A 1 128 ? -8.549 7.624 -7.443 1.00 85.81 128 GLN A N 1
ATOM 1081 C CA . GLN A 1 128 ? -7.701 7.999 -8.571 1.00 85.81 128 GLN A CA 1
ATOM 1082 C C . GLN A 1 128 ? -6.620 8.966 -8.079 1.00 85.81 128 GLN A C 1
ATOM 1084 O O . GLN A 1 128 ? -6.950 9.919 -7.376 1.00 85.81 128 GLN A O 1
ATOM 1089 N N . ASP A 1 129 ? -5.357 8.726 -8.442 1.00 71.75 129 ASP A N 1
ATOM 1090 C CA . ASP A 1 129 ? -4.308 9.719 -8.195 1.00 71.75 129 ASP A CA 1
ATOM 1091 C C . ASP A 1 129 ? -4.581 10.947 -9.072 1.00 71.75 129 ASP A C 1
ATOM 1093 O O . ASP A 1 129 ? -4.899 10.804 -10.261 1.00 71.75 129 ASP A O 1
ATOM 1097 N N . LEU A 1 130 ? -4.501 12.145 -8.493 1.00 58.69 130 LEU A N 1
ATOM 1098 C CA . LEU A 1 130 ? -4.710 13.401 -9.210 1.00 58.69 130 LEU A CA 1
ATOM 1099 C C . LEU A 1 130 ? -3.519 13.646 -10.145 1.00 58.69 130 LEU A C 1
ATOM 1101 O O . LEU A 1 130 ? -2.644 14.464 -9.888 1.00 58.69 130 LEU A O 1
ATOM 1105 N N . SER A 1 131 ? -3.481 12.954 -11.281 1.00 52.09 131 SER A N 1
ATOM 1106 C CA . SER A 1 131 ? -2.629 13.378 -12.381 1.00 52.09 131 SER A CA 1
ATOM 1107 C C . SER A 1 131 ? -3.190 14.704 -12.883 1.00 52.09 131 SER A C 1
ATOM 1109 O O . SER A 1 131 ? -4.257 14.703 -13.501 1.00 52.09 131 SER A O 1
ATOM 1111 N N . LEU A 1 132 ? -2.508 15.816 -12.590 1.00 42.53 132 LEU A N 1
ATOM 1112 C CA . LEU A 1 132 ? -2.768 17.118 -13.202 1.00 42.53 132 LEU A CA 1
ATOM 1113 C C . LEU A 1 132 ? -3.015 16.909 -14.701 1.00 42.53 132 LEU A C 1
ATOM 1115 O O . LEU A 1 132 ? -2.101 16.574 -15.455 1.00 42.53 132 LEU A O 1
ATOM 1119 N N . ILE A 1 133 ? -4.268 17.066 -15.126 1.00 39.59 133 ILE A N 1
ATOM 1120 C CA . ILE A 1 133 ? -4.589 17.212 -16.537 1.00 39.59 133 ILE A CA 1
ATOM 1121 C C . ILE A 1 133 ? -4.095 18.615 -16.873 1.00 39.59 133 ILE A C 1
ATOM 1123 O O . ILE A 1 133 ? -4.752 19.599 -16.541 1.00 39.59 133 ILE A O 1
ATOM 1127 N N . HIS A 1 134 ? -2.907 18.723 -17.467 1.00 37.22 134 HIS A N 1
ATOM 1128 C CA . HIS A 1 134 ? -2.605 19.915 -18.247 1.00 37.22 134 HIS A CA 1
ATOM 1129 C C . HIS A 1 134 ? -3.549 19.895 -19.450 1.00 37.22 134 HIS A C 1
ATOM 1131 O O . HIS A 1 134 ? -3.382 19.086 -20.362 1.00 37.22 134 HIS A O 1
ATOM 1137 N N . ILE A 1 135 ? -4.598 20.714 -19.351 1.00 42.88 135 ILE A N 1
ATOM 1138 C CA . ILE A 1 135 ? -5.438 21.149 -20.468 1.00 42.88 135 ILE A CA 1
ATOM 1139 C C . ILE A 1 135 ? -4.652 22.205 -21.243 1.00 42.88 135 ILE A C 1
ATOM 1141 O O . ILE A 1 135 ? -4.021 23.053 -20.569 1.00 42.88 135 ILE A O 1
#

InterPro domains:
  IPR002081 Cryptochrome/DNA photolyase class 1 [PTHR11455] (3-134)
  IPR006050 DNA photolyase, N-terminal [PF00875] (5-134)
  IPR006050 DNA photolyase, N-terminal [PS51645] (2-132)
  IPR014729 Rossmann-like alpha/beta/alpha sandwich fold [G3DSA:3.40.50.620] (1-133)
  IPR036155 Cryptochrome/photolyase, N-terminal domain superfamily [SSF52425] (4-134)

Radius of gyration: 14.93 Å; chains: 1; bounding box: 35×37×38 Å

Foldseek 3Di:
DAEEEEEAEQPLDQVQFPQNVVCVVPPDPPYHYAYEYEYACVPDDPPDPCVVVRVVSVVVSCVVCVVVVHHYHYHYHQPLVRVVVVCVVPVRYAEYTYEQDVDDPRNVSVVVVVVSSVVSNHHYHYHHRPPPPPD

pLDDT: mean 85.87, std 11.98, range [37.22, 96.88]

Sequence (135 aa):
MSKTIMWFRKDLRLDDNTAFIQLLEQTAATEELICIFQLNPAQFIPNSYNHDAFFSSVKAFREQLKTKEIPLHFLYGDPEENFSELKTAFHDWQTIFFNKDERGFGRKRDQKMTDFFKKQKIQVHAYQDLSLIHI